Protein AF-A0A843FZV3-F1 (afdb_monomer)

Mean predicted aligned error: 3.4 Å

Solvent-accessible surface area (backbone atoms only — not comparable to full-atom values): 5272 Å² total; per-residue (Å²): 102,71,85,43,67,72,67,90,57,94,50,63,78,82,65,56,56,35,59,54,44,50,56,48,48,55,52,51,46,31,55,74,68,43,50,44,58,55,48,29,53,48,35,31,72,79,54,69,43,86,57,59,38,64,59,49,44,51,51,51,53,54,49,41,55,52,38,52,53,51,24,52,55,23,52,77,71,67,3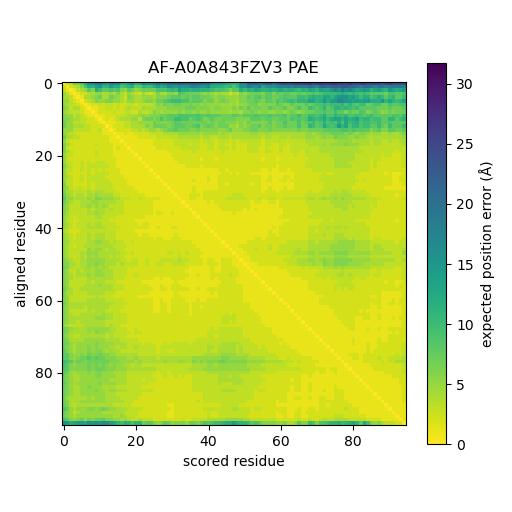6,54,72,56,21,53,51,36,53,56,50,41,53,39,67,74,102

pLDDT: mean 94.62, std 7.07, range [51.59, 98.56]

Foldseek 3Di:
DCQQQPDPDPPPPPPCSSVVSVLVVLLVCLLVPDQLVSVQVCCCVVPVDHDDSVVSVVSLVVVLVVLVVVLVVCVVVVVVVSNVVSVVSSVSSVD

Nearest PDB structures (foldseek):
  7ujb-assembly1_A  TM=9.305E-01  e=1.365E-02  Thermococcus kodakarensis
  8xje-assembly4_D  TM=6.177E-01  e=7.142E-01  Campylobacter jejuni
  8xjg-assembly1_A  TM=6.420E-01  e=1.171E+00  Vibrio parahaemolyticus
  8xje-assembly1_A  TM=7.000E-01  e=2.029E+00  Campylobacter jejuni
  8xje-assembly3_C  TM=5.880E-01  e=2.144E+00  Campylobacter jejuni

Radius of gyration: 15.32 Å; Cα contacts (8 Å, |Δi|>4): 76; chains: 1; bounding box: 38×23×36 Å

Secondary structure (DSSP, 8-state):
-HHHH----TTTTTTSHHHHHHHHHHHHHHHTT--HHHHHHHHHHHH-----HHHHHHHHHHHHHHHHHHHHHHHHTT-HHHHHHHHHHHHHHH-

Structure (mmCIF, N/CA/C/O backbone):
data_AF-A0A843FZV3-F1
#
_entry.id   AF-A0A843FZV3-F1
#
loop_
_atom_site.group_PDB
_atom_site.id
_atom_site.type_symbol
_atom_site.label_atom_id
_atom_site.label_alt_id
_atom_site.label_comp_id
_atom_site.label_asym_id
_atom_site.label_entity_id
_atom_site.label_seq_id
_atom_site.pdbx_PDB_ins_code
_atom_site.Cartn_x
_atom_site.Cartn_y
_atom_site.Cartn_z
_atom_site.occupancy
_atom_site.B_iso_or_equiv
_atom_site.auth_seq_id
_atom_site.auth_comp_id
_atom_site.auth_asym_id
_atom_site.auth_atom_id
_atom_site.pdbx_PDB_model_num
ATOM 1 N N . PHE A 1 1 ? 8.336 -9.033 -15.602 1.00 51.59 1 PHE A N 1
ATOM 2 C CA . PHE A 1 1 ? 7.215 -8.913 -16.579 1.00 51.59 1 PHE A CA 1
ATOM 3 C C . PHE A 1 1 ? 6.026 -9.866 -16.374 1.00 51.59 1 PHE A C 1
ATOM 5 O O . PHE A 1 1 ? 4.902 -9.379 -16.322 1.00 51.59 1 PHE A O 1
ATOM 12 N N . LYS A 1 2 ? 6.192 -11.200 -16.272 1.00 62.31 2 LYS A N 1
ATOM 13 C CA . LYS A 1 2 ? 5.030 -12.119 -16.137 1.00 62.31 2 LYS A CA 1
ATOM 14 C C . LYS A 1 2 ? 4.259 -12.001 -14.810 1.00 62.31 2 LYS A C 1
ATOM 16 O O . LYS A 1 2 ? 3.076 -12.330 -14.802 1.00 62.31 2 LYS A O 1
ATOM 21 N N . ALA A 1 3 ? 4.896 -11.524 -13.736 1.00 75.31 3 ALA A N 1
ATOM 22 C CA . ALA A 1 3 ? 4.288 -11.412 -12.404 1.00 75.31 3 ALA A CA 1
ATOM 23 C C . ALA A 1 3 ? 2.973 -10.602 -12.421 1.00 75.31 3 ALA A C 1
ATOM 25 O O . ALA A 1 3 ? 1.919 -11.084 -11.999 1.00 75.31 3 ALA A O 1
ATOM 26 N N . PHE A 1 4 ? 2.988 -9.422 -13.046 1.00 84.31 4 PHE A N 1
ATOM 27 C CA . PHE A 1 4 ? 1.837 -8.514 -13.044 1.00 84.31 4 PHE A CA 1
ATOM 28 C C . PHE A 1 4 ? 0.852 -8.779 -14.200 1.00 84.31 4 PHE A C 1
ATOM 30 O O . PHE A 1 4 ? -0.365 -8.745 -14.010 1.00 84.31 4 PHE A O 1
ATOM 37 N N . LEU A 1 5 ? 1.344 -9.163 -15.383 1.00 80.19 5 LEU A N 1
ATOM 38 C CA . LEU A 1 5 ? 0.536 -9.269 -16.613 1.00 80.19 5 LEU A CA 1
ATOM 39 C C . LEU A 1 5 ? -0.265 -10.579 -16.764 1.00 80.19 5 LEU A C 1
ATOM 41 O O . LEU A 1 5 ? -0.973 -10.774 -17.756 1.00 80.19 5 LEU A O 1
ATOM 45 N N . ASN A 1 6 ? -0.194 -11.491 -15.789 1.00 83.81 6 ASN A N 1
ATOM 46 C CA . ASN A 1 6 ? -0.908 -12.767 -15.849 1.00 83.81 6 ASN A CA 1
ATOM 47 C C . ASN A 1 6 ? -2.395 -12.616 -15.463 1.00 83.81 6 ASN A C 1
ATOM 49 O O . ASN A 1 6 ? -2.773 -12.802 -14.303 1.00 83.81 6 ASN A O 1
ATOM 53 N N . CYS A 1 7 ? -3.247 -12.229 -16.414 1.00 88.50 7 CYS A N 1
ATOM 54 C CA . CYS A 1 7 ? -4.701 -12.208 -16.245 1.00 88.50 7 CYS A CA 1
ATOM 55 C C . CYS A 1 7 ? -5.426 -12.684 -17.515 1.00 88.50 7 CYS A C 1
ATOM 57 O O . CYS A 1 7 ? -4.899 -12.600 -18.624 1.00 88.50 7 CYS A O 1
ATOM 59 N N . ARG A 1 8 ? -6.661 -13.174 -17.349 1.00 89.50 8 ARG A N 1
ATOM 60 C CA . ARG A 1 8 ? -7.513 -13.688 -18.442 1.00 89.50 8 ARG A CA 1
ATOM 61 C C . ARG A 1 8 ? -8.521 -12.655 -18.962 1.00 89.50 8 ARG A C 1
ATOM 63 O O . ARG A 1 8 ? -9.477 -13.010 -19.648 1.00 89.50 8 ARG A O 1
ATOM 70 N N . CYS A 1 9 ? -8.354 -11.386 -18.596 1.00 92.81 9 CYS A N 1
ATOM 71 C CA . CYS A 1 9 ? -9.246 -10.316 -19.022 1.00 92.81 9 CYS A CA 1
ATOM 72 C C . CYS A 1 9 ? -9.144 -10.107 -20.538 1.00 92.81 9 CYS A C 1
ATOM 74 O O . CYS A 1 9 ? -8.048 -10.095 -21.094 1.00 92.81 9 CYS A O 1
ATOM 76 N N . LYS A 1 10 ? -10.286 -9.890 -21.201 1.00 90.81 10 LYS A N 1
ATOM 77 C CA . LYS A 1 10 ? -10.336 -9.660 -22.656 1.00 90.81 10 LYS A CA 1
ATOM 78 C C . LYS A 1 10 ? -9.533 -8.433 -23.096 1.00 90.81 10 LYS A C 1
ATOM 80 O O . LYS A 1 10 ? -9.025 -8.414 -24.206 1.00 90.81 10 LYS A O 1
ATOM 85 N N . THR A 1 11 ? -9.429 -7.428 -22.231 1.00 90.69 11 THR A N 1
ATOM 86 C CA . THR A 1 11 ? -8.724 -6.167 -22.488 1.00 90.69 11 THR A CA 1
ATOM 87 C C . THR A 1 11 ? -7.288 -6.161 -21.961 1.00 90.69 11 THR A C 1
ATOM 89 O O . THR A 1 11 ? -6.704 -5.093 -21.854 1.00 90.69 11 THR A O 1
ATOM 92 N N . ASN A 1 12 ? -6.706 -7.316 -21.607 1.00 86.75 12 ASN A N 1
ATOM 93 C CA . ASN A 1 12 ? -5.304 -7.407 -21.178 1.00 86.75 12 ASN A CA 1
ATOM 94 C C . ASN A 1 12 ? -4.374 -6.792 -22.255 1.00 86.75 12 ASN A C 1
ATOM 96 O O . ASN A 1 12 ? -4.501 -7.182 -23.418 1.00 86.75 12 ASN A O 1
ATOM 100 N N . PRO A 1 13 ? -3.465 -5.850 -21.915 1.00 85.06 13 PRO A N 1
ATOM 101 C CA . PRO A 1 13 ? -3.081 -5.385 -20.567 1.00 85.06 13 PRO A CA 1
ATOM 102 C C . PRO A 1 13 ? -3.857 -4.190 -19.999 1.00 85.06 13 PRO A C 1
ATOM 104 O O . PRO A 1 13 ? -3.755 -3.923 -18.807 1.00 85.06 13 PRO A O 1
ATOM 107 N N . LEU A 1 14 ? -4.713 -3.537 -20.780 1.00 88.62 14 LEU A N 1
ATOM 108 C CA . LEU A 1 14 ? -5.479 -2.330 -20.428 1.00 88.62 14 LEU A CA 1
ATOM 109 C C . LEU A 1 14 ? -6.693 -2.587 -19.504 1.00 88.62 14 LEU A C 1
ATOM 111 O O . LEU A 1 14 ? -7.745 -1.968 -19.639 1.00 88.62 14 LEU A O 1
ATOM 115 N N . CYS A 1 15 ? -6.591 -3.544 -18.583 1.00 93.25 15 CYS A N 1
ATOM 116 C CA . CYS A 1 15 ? -7.681 -3.951 -17.684 1.00 93.25 15 CYS A CA 1
ATOM 117 C C . CYS A 1 15 ? -7.498 -3.485 -16.226 1.00 93.25 15 CYS A C 1
ATOM 119 O O . CYS A 1 15 ? -8.340 -3.773 -15.366 1.00 93.25 15 CYS A O 1
ATOM 121 N N . GLY A 1 16 ? -6.389 -2.810 -15.914 1.00 92.19 16 GLY A N 1
ATOM 122 C CA . GLY A 1 16 ? -6.061 -2.365 -14.558 1.00 92.19 16 GLY A CA 1
ATOM 123 C C . GLY A 1 16 ? -5.513 -3.470 -13.643 1.00 92.19 16 GLY A C 1
ATOM 124 O O . GLY A 1 16 ? -5.249 -3.232 -12.466 1.00 92.19 16 GLY A O 1
ATOM 125 N N . CYS A 1 17 ? -5.43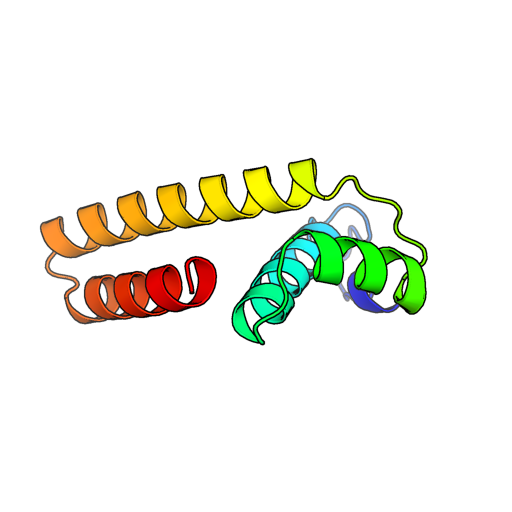3 -4.725 -14.110 1.00 93.12 17 CYS A N 1
ATOM 126 C CA . CYS A 1 17 ? -4.985 -5.838 -13.268 1.00 93.12 17 CYS A CA 1
ATOM 127 C C . CYS A 1 17 ? -3.493 -5.770 -12.951 1.00 93.12 17 CYS A C 1
ATOM 129 O O . CYS A 1 17 ? -3.105 -6.250 -11.890 1.00 93.12 17 CYS A O 1
ATOM 131 N N . ALA A 1 18 ? -2.675 -5.230 -13.853 1.00 92.38 18 ALA A N 1
ATOM 132 C CA . ALA A 1 18 ? -1.242 -5.126 -13.620 1.00 92.38 18 ALA A CA 1
ATOM 133 C C . ALA A 1 18 ? -0.969 -4.108 -12.510 1.00 92.38 18 ALA A C 1
ATOM 135 O O . ALA A 1 18 ? -0.283 -4.418 -11.545 1.00 92.38 18 ALA A O 1
ATOM 136 N N . GLU A 1 19 ? -1.620 -2.955 -12.606 1.00 92.75 19 GLU A N 1
ATOM 137 C CA . GLU A 1 19 ? -1.567 -1.835 -11.676 1.00 92.75 19 GLU A CA 1
ATOM 138 C C . GLU A 1 19 ? -2.048 -2.259 -10.287 1.00 92.75 19 GLU A C 1
ATOM 140 O O . GLU A 1 19 ? -1.356 -2.031 -9.303 1.00 92.75 19 GLU A O 1
ATOM 145 N N . ARG A 1 20 ? -3.184 -2.969 -10.195 1.00 93.31 20 ARG A N 1
ATOM 146 C CA . ARG A 1 20 ? -3.688 -3.487 -8.910 1.00 93.31 20 ARG A CA 1
ATOM 147 C C . ARG A 1 20 ? -2.743 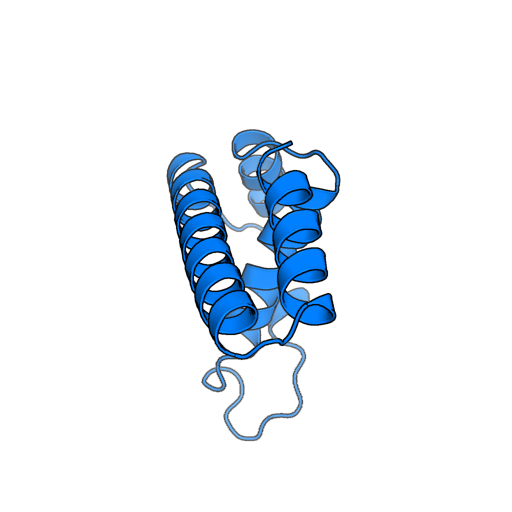-4.489 -8.255 1.00 93.31 20 ARG A C 1
ATOM 149 O O . ARG A 1 20 ? -2.604 -4.477 -7.039 1.00 93.31 20 ARG A O 1
ATOM 156 N N . LYS A 1 21 ? -2.126 -5.377 -9.038 1.00 93.88 21 LYS A N 1
ATOM 157 C CA . LYS A 1 21 ? -1.159 -6.342 -8.500 1.00 93.88 21 LYS A CA 1
ATOM 158 C C . LYS A 1 21 ? 0.134 -5.665 -8.074 1.00 93.88 21 LYS A C 1
ATOM 160 O O . LYS A 1 21 ? 0.694 -6.049 -7.065 1.00 93.88 21 LYS A O 1
ATOM 165 N N . PHE A 1 22 ? 0.583 -4.672 -8.831 1.00 94.88 22 PHE A N 1
ATOM 166 C CA . PHE A 1 22 ? 1.768 -3.897 -8.494 1.00 94.88 22 PHE A CA 1
ATOM 167 C C . PHE A 1 22 ? 1.565 -3.094 -7.201 1.00 94.88 22 PHE A C 1
ATOM 169 O O . PHE A 1 22 ? 2.390 -3.154 -6.300 1.00 94.88 22 PHE A O 1
ATOM 176 N N . ALA A 1 23 ? 0.413 -2.436 -7.067 1.00 94.62 23 ALA A N 1
ATOM 177 C CA . ALA A 1 23 ? -0.018 -1.790 -5.831 1.00 94.62 23 ALA A CA 1
ATOM 178 C C . ALA A 1 23 ? -0.044 -2.765 -4.638 1.00 94.62 23 ALA A C 1
ATOM 180 O O . ALA A 1 23 ? 0.482 -2.458 -3.571 1.00 94.62 23 ALA A O 1
ATOM 181 N N . ALA A 1 24 ? -0.624 -3.957 -4.826 1.00 95.12 24 ALA A N 1
ATOM 182 C CA . ALA A 1 24 ? -0.660 -4.988 -3.790 1.00 95.12 24 ALA A CA 1
ATOM 18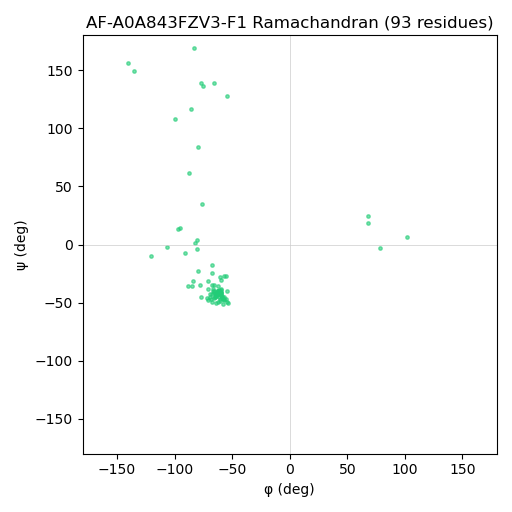3 C C . ALA A 1 24 ? 0.747 -5.461 -3.389 1.00 95.12 24 ALA A C 1
ATOM 185 O O . ALA A 1 24 ? 1.018 -5.565 -2.200 1.00 95.12 24 ALA A O 1
ATOM 186 N N . GLU A 1 25 ? 1.643 -5.667 -4.357 1.00 96.12 25 GLU A N 1
ATOM 187 C CA . GLU A 1 25 ? 3.036 -6.053 -4.109 1.00 96.12 25 GLU A CA 1
ATOM 188 C C . GLU A 1 25 ? 3.748 -5.036 -3.207 1.00 96.12 25 GLU A C 1
ATOM 190 O O . GLU A 1 25 ? 4.366 -5.423 -2.221 1.00 96.12 25 GLU A O 1
ATOM 195 N N . ILE A 1 26 ? 3.619 -3.731 -3.482 1.00 97.38 26 ILE A N 1
ATOM 196 C CA . ILE A 1 26 ? 4.244 -2.685 -2.652 1.00 97.38 26 ILE A CA 1
ATOM 197 C C . ILE A 1 26 ? 3.752 -2.770 -1.200 1.00 97.38 26 ILE A C 1
ATOM 199 O O . ILE A 1 26 ? 4.554 -2.704 -0.266 1.00 97.38 26 ILE A O 1
ATOM 203 N N . LEU A 1 27 ? 2.440 -2.938 -1.002 1.00 97.44 27 LEU A N 1
ATOM 204 C CA . LEU A 1 27 ? 1.854 -3.075 0.333 1.00 97.44 27 LEU A CA 1
ATOM 205 C C . LEU A 1 27 ? 2.319 -4.362 1.026 1.00 97.44 27 LEU A C 1
ATOM 207 O O . LEU A 1 27 ? 2.647 -4.329 2.209 1.00 97.44 27 LEU A O 1
ATOM 211 N N . GLU A 1 28 ? 2.382 -5.485 0.310 1.00 96.62 28 GLU A N 1
ATOM 212 C CA . GLU A 1 28 ? 2.844 -6.770 0.844 1.00 96.62 28 GLU A CA 1
ATOM 213 C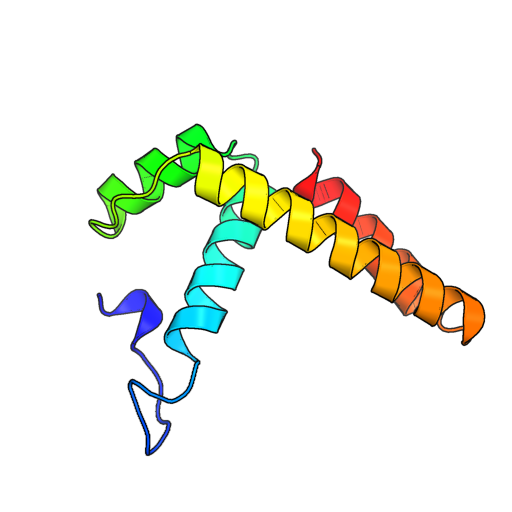 C . GLU A 1 28 ? 4.319 -6.718 1.260 1.00 96.62 28 GLU A C 1
ATOM 215 O O . GLU A 1 28 ? 4.657 -7.147 2.367 1.00 96.62 28 GLU A O 1
ATOM 220 N N . LEU A 1 29 ? 5.185 -6.121 0.434 1.00 97.44 29 LEU A N 1
ATOM 221 C CA . LEU A 1 29 ? 6.592 -5.901 0.769 1.00 97.44 29 LEU A CA 1
ATOM 222 C C . LEU A 1 29 ? 6.722 -5.003 2.001 1.00 97.44 29 LEU A C 1
ATOM 224 O O . LEU A 1 29 ? 7.441 -5.360 2.938 1.00 97.44 29 LEU A O 1
ATOM 228 N N . ARG A 1 30 ? 5.965 -3.899 2.071 1.00 97.88 30 ARG A N 1
ATOM 229 C CA . ARG A 1 30 ? 5.967 -3.028 3.254 1.00 97.88 30 ARG A CA 1
ATOM 230 C C . ARG A 1 30 ? 5.549 -3.780 4.515 1.00 97.88 30 ARG A C 1
ATOM 232 O O . ARG A 1 30 ? 6.237 -3.704 5.530 1.00 97.88 30 ARG A O 1
ATOM 239 N N . MET A 1 31 ? 4.472 -4.558 4.430 1.00 96.25 31 MET A N 1
ATOM 240 C CA . MET A 1 31 ? 3.943 -5.365 5.533 1.00 96.25 31 MET A CA 1
ATOM 241 C C . MET A 1 31 ? 4.862 -6.529 5.939 1.00 96.25 31 MET A C 1
ATOM 243 O O . MET A 1 31 ? 4.707 -7.067 7.036 1.00 96.25 31 MET A O 1
ATOM 247 N N . SER A 1 32 ? 5.814 -6.923 5.085 1.00 96.00 32 SER A N 1
ATOM 248 C CA . SER A 1 32 ? 6.881 -7.873 5.431 1.00 96.00 32 SER A CA 1
ATOM 249 C C . SER A 1 32 ? 8.051 -7.241 6.201 1.00 96.00 32 SER A C 1
ATOM 251 O O . SER A 1 32 ? 8.940 -7.963 6.650 1.00 96.00 32 SER A O 1
ATOM 253 N N . GLY A 1 33 ? 8.030 -5.916 6.401 1.00 96.56 33 GLY A N 1
ATOM 254 C CA . GLY A 1 33 ? 9.032 -5.162 7.158 1.00 96.56 33 GLY A CA 1
ATOM 255 C C . GLY A 1 33 ? 10.055 -4.411 6.303 1.00 96.56 33 GLY A C 1
ATOM 256 O O . GLY A 1 33 ? 10.990 -3.841 6.859 1.00 96.56 33 GLY A O 1
ATOM 257 N N . MET A 1 34 ? 9.896 -4.387 4.976 1.00 97.81 34 MET A N 1
ATOM 258 C CA . MET A 1 34 ? 10.773 -3.614 4.092 1.00 97.81 34 MET A CA 1
ATOM 259 C C . MET A 1 34 ? 10.451 -2.122 4.171 1.00 97.81 34 MET A C 1
ATOM 261 O O . MET A 1 34 ? 9.283 -1.730 4.128 1.00 97.81 34 MET A O 1
ATOM 265 N N . ASN A 1 35 ? 11.479 -1.275 4.240 1.00 97.50 35 ASN A N 1
ATOM 266 C CA . ASN A 1 35 ? 11.296 0.170 4.114 1.00 97.50 35 ASN A CA 1
ATOM 267 C C . ASN A 1 35 ? 11.239 0.592 2.627 1.00 97.50 35 ASN A C 1
ATOM 269 O O . ASN A 1 35 ? 11.551 -0.183 1.728 1.00 97.50 35 ASN A O 1
ATOM 273 N N . HIS A 1 36 ? 10.857 1.839 2.347 1.00 97.75 36 HIS A N 1
ATOM 274 C CA . HIS A 1 36 ? 10.691 2.359 0.980 1.00 97.75 36 HIS A CA 1
ATOM 275 C C . HIS A 1 36 ? 11.954 2.262 0.095 1.00 97.75 36 HIS A C 1
ATOM 277 O O . HIS A 1 36 ? 11.828 2.156 -1.123 1.00 97.75 36 HIS A O 1
ATOM 283 N N . ARG A 1 37 ? 13.163 2.271 0.675 1.00 98.12 37 ARG A N 1
ATOM 284 C CA . ARG A 1 37 ? 14.421 2.049 -0.061 1.00 98.12 37 ARG A CA 1
ATOM 285 C C . ARG A 1 37 ? 14.625 0.574 -0.375 1.00 98.12 37 ARG A C 1
ATOM 287 O O . ARG A 1 37 ? 14.902 0.252 -1.521 1.00 98.12 37 ARG A O 1
ATOM 294 N N . ASP A 1 38 ? 14.396 -0.303 0.599 1.00 98.19 38 ASP A N 1
ATOM 295 C CA . ASP A 1 38 ? 14.494 -1.754 0.395 1.00 98.19 38 ASP A CA 1
ATOM 296 C C . ASP A 1 38 ? 13.513 -2.218 -0.698 1.00 98.19 38 ASP A C 1
ATOM 298 O O . ASP A 1 38 ? 13.865 -3.015 -1.560 1.00 98.19 38 ASP A O 1
ATOM 302 N N . ILE A 1 39 ? 12.288 -1.673 -0.705 1.00 98.25 39 ILE A N 1
ATOM 303 C CA . ILE A 1 39 ? 11.283 -1.956 -1.742 1.00 98.25 39 ILE A CA 1
ATOM 304 C C . ILE A 1 39 ? 11.775 -1.475 -3.111 1.00 98.25 39 ILE A C 1
ATOM 306 O O . ILE A 1 39 ? 11.635 -2.192 -4.097 1.00 98.25 39 ILE A O 1
ATOM 310 N N . SER A 1 40 ? 12.356 -0.275 -3.183 1.00 98.25 40 SER A N 1
ATOM 311 C CA . SER A 1 40 ? 12.922 0.270 -4.422 1.00 98.25 40 SER A CA 1
ATOM 312 C C . SER A 1 40 ? 14.000 -0.647 -5.002 1.00 98.25 40 SER A C 1
ATOM 314 O O . SER A 1 40 ? 13.966 -0.948 -6.193 1.00 98.25 40 SER A O 1
ATOM 316 N N . GLU A 1 41 ? 14.927 -1.110 -4.163 1.00 98.25 41 GLU A N 1
ATOM 317 C CA . GLU A 1 41 ? 15.999 -2.032 -4.554 1.00 98.25 41 GLU A CA 1
ATOM 318 C C . GLU A 1 41 ? 15.431 -3.391 -4.980 1.00 98.25 41 GLU A C 1
ATOM 320 O O . GLU A 1 41 ? 15.767 -3.893 -6.050 1.00 98.25 41 GLU A O 1
ATOM 325 N N . PHE A 1 42 ? 14.482 -3.941 -4.219 1.00 97.62 42 PHE A N 1
ATOM 326 C CA . PHE A 1 42 ? 13.816 -5.200 -4.553 1.00 97.62 42 PHE A CA 1
ATOM 327 C C . PHE A 1 42 ? 13.097 -5.147 -5.909 1.00 97.62 42 PHE A C 1
ATOM 329 O O . PHE A 1 42 ? 13.200 -6.073 -6.712 1.00 97.62 42 PHE A O 1
ATOM 336 N N . LEU A 1 43 ? 12.372 -4.060 -6.192 1.00 96.62 43 LEU A N 1
ATOM 337 C CA . LEU A 1 43 ? 11.663 -3.890 -7.462 1.00 96.62 43 LEU A CA 1
ATOM 338 C C . LEU A 1 43 ? 12.628 -3.778 -8.652 1.00 96.62 43 LEU A C 1
ATOM 340 O O . LEU A 1 43 ? 12.324 -4.292 -9.738 1.00 96.62 43 LEU A O 1
ATOM 344 N N . LEU A 1 44 ? 13.789 -3.153 -8.448 1.00 96.56 44 LEU A N 1
ATOM 345 C CA . LEU A 1 44 ? 14.844 -3.088 -9.451 1.00 96.56 44 LEU A CA 1
ATOM 346 C C . LEU A 1 44 ? 15.454 -4.473 -9.696 1.00 96.56 44 LEU A C 1
ATOM 348 O O . LEU A 1 44 ? 15.525 -4.902 -10.848 1.00 96.56 44 LEU A O 1
ATOM 352 N N . ASP A 1 45 ? 15.824 -5.189 -8.638 1.00 96.69 45 ASP A N 1
ATOM 353 C CA . ASP A 1 45 ? 16.534 -6.467 -8.731 1.00 96.69 45 ASP A CA 1
ATOM 354 C C . ASP A 1 45 ? 15.644 -7.602 -9.264 1.00 96.69 45 ASP A C 1
ATOM 356 O O . ASP A 1 45 ? 16.021 -8.310 -10.202 1.00 96.69 45 ASP A O 1
ATOM 360 N N . GLU A 1 46 ? 14.431 -7.759 -8.728 1.00 95.31 46 GLU A N 1
ATOM 361 C CA . GLU A 1 46 ? 13.547 -8.884 -9.069 1.00 95.31 46 GLU A CA 1
ATOM 362 C C . GLU A 1 46 ? 12.729 -8.638 -10.340 1.00 95.31 46 GLU A C 1
ATOM 364 O O . GLU A 1 46 ? 12.389 -9.569 -11.086 1.00 95.31 46 GLU A O 1
ATOM 369 N N . TYR A 1 47 ? 12.385 -7.377 -10.613 1.00 93.56 47 TYR A N 1
ATOM 370 C CA . TYR A 1 47 ? 11.462 -7.035 -11.693 1.00 93.56 47 TYR A CA 1
ATOM 371 C C . TYR A 1 47 ? 12.050 -6.111 -12.762 1.00 93.56 47 TYR A C 1
ATOM 373 O O . TYR A 1 47 ? 11.418 -5.979 -13.819 1.00 93.56 47 TYR A O 1
ATOM 381 N N . GLY A 1 48 ? 13.235 -5.529 -12.548 1.00 94.81 48 GLY A N 1
ATOM 382 C CA . GLY A 1 48 ? 13.828 -4.536 -13.447 1.00 94.81 48 GLY A CA 1
ATOM 383 C C . GLY A 1 48 ? 13.057 -3.215 -13.470 1.00 94.81 48 GLY A C 1
ATOM 384 O O . GLY A 1 48 ? 13.068 -2.526 -14.490 1.00 94.81 48 GLY A O 1
ATOM 385 N N . ILE A 1 49 ? 12.313 -2.911 -12.402 1.00 94.69 49 ILE A N 1
ATOM 386 C CA . ILE A 1 49 ? 11.478 -1.715 -12.286 1.00 94.69 49 ILE A CA 1
ATOM 387 C C . ILE A 1 49 ? 12.245 -0.679 -11.468 1.00 94.69 49 ILE A C 1
ATOM 389 O O . ILE A 1 49 ? 12.390 -0.821 -10.259 1.00 94.69 49 ILE A O 1
ATOM 393 N N . ASP A 1 50 ? 12.712 0.364 -12.146 1.00 96.06 50 ASP A N 1
ATOM 394 C CA . ASP A 1 50 ? 13.397 1.491 -11.519 1.00 96.06 50 ASP A CA 1
ATOM 395 C C . ASP A 1 50 ? 12.369 2.527 -11.037 1.00 96.06 50 ASP A C 1
ATOM 397 O O . ASP A 1 50 ? 11.603 3.076 -11.836 1.00 96.06 50 ASP A O 1
ATOM 401 N N . LEU A 1 51 ? 12.318 2.746 -9.724 1.00 96.00 51 LEU A N 1
ATOM 402 C CA . LEU A 1 51 ? 11.442 3.707 -9.056 1.00 96.00 51 LEU A CA 1
ATOM 403 C C . LEU A 1 51 ? 12.235 4.483 -8.021 1.00 96.00 51 LEU A C 1
ATOM 405 O O . LEU A 1 51 ? 13.137 3.938 -7.393 1.00 96.00 51 LEU A O 1
ATOM 409 N N . PHE A 1 52 ? 11.859 5.738 -7.779 1.00 98.00 52 PHE A N 1
ATOM 410 C CA . PHE A 1 52 ? 12.471 6.476 -6.689 1.00 98.00 52 PHE A CA 1
ATOM 411 C C . PHE A 1 52 ? 11.878 6.020 -5.349 1.00 98.00 52 PHE A C 1
ATOM 413 O O . PHE A 1 52 ? 10.654 5.904 -5.225 1.00 98.00 52 PHE A O 1
ATOM 420 N N . PRO A 1 53 ? 12.698 5.853 -4.293 1.00 98.00 53 PRO A N 1
ATOM 421 C CA . PRO A 1 53 ? 12.195 5.525 -2.959 1.00 98.00 53 PRO A CA 1
ATOM 422 C C . PRO A 1 53 ? 11.140 6.517 -2.436 1.00 98.00 53 PRO A C 1
ATOM 424 O O . PRO A 1 53 ? 10.286 6.152 -1.632 1.00 98.00 53 PRO A O 1
ATOM 427 N N . THR A 1 54 ? 11.181 7.772 -2.893 1.00 98.19 54 THR A N 1
ATOM 428 C CA . THR A 1 54 ? 10.186 8.800 -2.558 1.00 98.19 54 THR A CA 1
ATOM 429 C C . THR A 1 54 ? 8.813 8.517 -3.153 1.00 98.19 54 THR A C 1
ATOM 431 O O . THR A 1 54 ? 7.822 8.787 -2.487 1.00 98.19 54 THR A O 1
ATOM 434 N N . ASP A 1 55 ? 8.737 7.936 -4.353 1.00 98.00 55 ASP A N 1
ATOM 435 C CA . ASP A 1 55 ? 7.457 7.594 -4.986 1.00 98.00 55 ASP A CA 1
ATOM 436 C C . ASP A 1 55 ? 6.744 6.495 -4.188 1.00 98.00 55 ASP A C 1
ATOM 438 O O . ASP A 1 55 ? 5.536 6.548 -3.964 1.00 98.00 55 ASP A O 1
ATOM 442 N N . ILE A 1 56 ? 7.515 5.520 -3.695 1.00 98.06 56 ILE A N 1
ATOM 443 C CA . ILE A 1 56 ? 7.016 4.452 -2.822 1.00 98.06 56 ILE A CA 1
ATOM 444 C C . ILE A 1 56 ? 6.550 5.036 -1.489 1.00 98.06 56 ILE A C 1
ATOM 446 O O . ILE A 1 56 ? 5.465 4.696 -1.025 1.00 98.06 56 ILE A O 1
ATOM 450 N N . LEU A 1 57 ? 7.344 5.923 -0.880 1.00 97.81 57 LEU A N 1
ATOM 451 C CA . LEU A 1 57 ? 6.969 6.574 0.374 1.00 97.81 57 LEU A CA 1
ATOM 452 C C . LEU A 1 57 ? 5.642 7.332 0.232 1.00 97.81 57 LEU A C 1
ATOM 454 O O . LEU A 1 57 ? 4.724 7.082 1.008 1.00 97.81 57 LEU A O 1
ATOM 458 N N . SER A 1 58 ? 5.512 8.179 -0.793 1.00 97.94 58 SER A N 1
ATOM 459 C CA . SER A 1 58 ? 4.277 8.926 -1.051 1.00 97.94 58 SER A CA 1
ATOM 460 C C . SER A 1 58 ? 3.084 8.003 -1.301 1.00 97.94 58 SER A C 1
ATOM 462 O O . SER A 1 58 ? 2.006 8.235 -0.762 1.00 97.94 58 SER A O 1
ATOM 464 N N . TYR A 1 59 ? 3.269 6.906 -2.040 1.00 97.69 59 TYR A N 1
ATOM 465 C CA . TYR A 1 59 ? 2.207 5.921 -2.254 1.00 97.69 59 TYR A CA 1
ATOM 466 C C . TYR A 1 59 ? 1.735 5.248 -0.950 1.00 97.69 59 TYR A C 1
ATOM 468 O O . TYR A 1 59 ? 0.536 5.019 -0.759 1.00 97.69 59 TYR A O 1
ATOM 476 N N . LEU A 1 60 ? 2.661 4.922 -0.042 1.00 98.12 60 LEU A N 1
ATOM 477 C CA . LEU A 1 60 ? 2.326 4.335 1.257 1.00 98.12 60 LEU A CA 1
ATOM 478 C C . LEU A 1 60 ? 1.574 5.337 2.146 1.00 98.12 60 LEU A C 1
ATOM 480 O O . LEU A 1 60 ? 0.573 4.962 2.754 1.00 98.12 60 LEU A O 1
ATOM 484 N N . GLU A 1 61 ? 2.005 6.600 2.172 1.00 98.12 61 GLU A N 1
ATOM 485 C CA . GLU A 1 61 ? 1.323 7.685 2.895 1.00 98.12 61 GLU A CA 1
ATOM 486 C C . GLU A 1 61 ? -0.110 7.892 2.377 1.00 98.12 61 GLU A C 1
ATOM 488 O O . GLU A 1 61 ? -1.067 7.888 3.153 1.00 98.12 61 GLU A O 1
ATOM 493 N N . GLU A 1 62 ? -0.292 7.975 1.056 1.00 98.12 62 GLU A N 1
ATOM 494 C CA . GLU A 1 62 ? -1.618 8.072 0.433 1.00 98.12 62 GLU A CA 1
ATOM 495 C C . GLU A 1 62 ? -2.506 6.863 0.768 1.00 98.12 62 GLU A C 1
ATOM 497 O O . GLU A 1 62 ? -3.706 7.007 1.024 1.00 98.12 62 GLU A O 1
ATOM 502 N N . SER A 1 63 ? -1.920 5.664 0.806 1.00 97.75 63 SER A N 1
ATOM 503 C CA . SER A 1 63 ? -2.631 4.432 1.158 1.00 97.75 63 SER A CA 1
ATOM 504 C C . SER A 1 63 ? -3.111 4.441 2.612 1.00 97.75 63 SER A C 1
ATOM 506 O O . SER A 1 63 ? -4.242 4.023 2.878 1.00 97.75 63 SER A O 1
ATOM 508 N N . VAL A 1 64 ? -2.298 4.944 3.548 1.00 98.31 64 VAL A N 1
ATOM 509 C CA . VAL A 1 64 ? -2.698 5.120 4.954 1.00 98.31 64 VAL A CA 1
ATOM 510 C C . VAL A 1 64 ? -3.860 6.101 5.054 1.00 98.31 64 VAL A C 1
ATOM 512 O O . VAL A 1 64 ? -4.890 5.741 5.620 1.00 98.31 64 VAL A O 1
ATOM 515 N N . HIS A 1 65 ? -3.768 7.274 4.424 1.00 98.38 65 HIS A N 1
ATOM 516 C CA . HIS A 1 65 ? -4.849 8.265 4.449 1.00 98.38 65 HIS A CA 1
ATOM 517 C C . HIS A 1 65 ? -6.165 7.737 3.871 1.00 98.38 65 HIS A C 1
ATOM 519 O O . HIS A 1 65 ? -7.248 8.008 4.399 1.00 98.38 65 HIS A O 1
ATOM 525 N N . LEU A 1 66 ? -6.098 6.930 2.810 1.00 98.12 66 LEU A N 1
ATOM 526 C CA . LEU A 1 66 ? -7.286 6.280 2.267 1.00 98.12 66 LEU A CA 1
ATOM 527 C C . LEU A 1 66 ? -7.896 5.289 3.269 1.00 98.12 66 LEU A C 1
ATOM 529 O O . LEU A 1 66 ? -9.118 5.238 3.428 1.00 98.12 66 LEU A O 1
ATOM 533 N N . LEU A 1 67 ? -7.066 4.503 3.955 1.00 97.88 67 LEU A N 1
ATOM 534 C CA . LEU A 1 67 ? -7.526 3.575 4.985 1.00 97.88 67 LEU A CA 1
ATOM 535 C C . LEU A 1 67 ? -8.103 4.320 6.197 1.00 97.88 67 LEU A C 1
ATOM 537 O O . LEU A 1 67 ? -9.133 3.902 6.719 1.00 97.88 67 LEU A O 1
ATOM 541 N N . GLU A 1 68 ? -7.527 5.44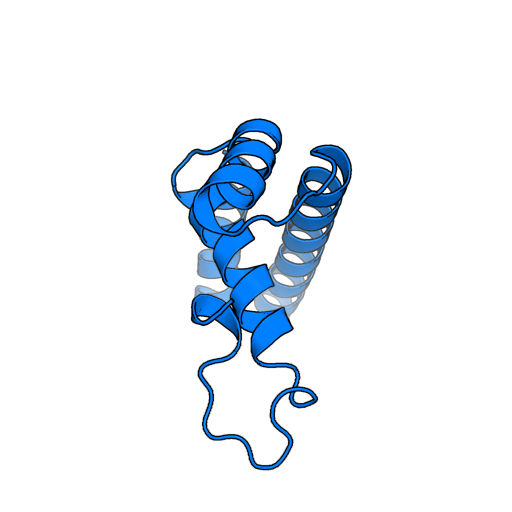5 6.613 1.00 98.44 68 GLU A N 1
ATOM 542 C CA . GLU A 1 68 ? -8.099 6.298 7.663 1.00 98.44 68 GLU A CA 1
ATOM 543 C C . GLU A 1 68 ? -9.516 6.751 7.291 1.00 98.44 68 GLU A C 1
ATOM 545 O O . GLU A 1 68 ? -10.455 6.531 8.057 1.00 98.44 68 GLU A O 1
ATOM 550 N N . ALA A 1 69 ? -9.715 7.234 6.061 1.00 98.56 69 ALA A N 1
ATOM 551 C CA . ALA A 1 69 ? -11.043 7.597 5.571 1.00 98.56 69 ALA A CA 1
ATOM 552 C C . ALA A 1 69 ? -12.019 6.400 5.571 1.00 98.56 69 ALA A C 1
ATOM 554 O O . ALA A 1 69 ? -13.178 6.527 5.974 1.00 98.56 69 ALA A O 1
ATOM 555 N N . VAL A 1 70 ? -11.562 5.207 5.167 1.00 98.38 70 VAL A N 1
ATOM 556 C CA . VAL A 1 70 ? -12.377 3.978 5.216 1.00 98.38 70 VAL A CA 1
ATOM 557 C C . VAL A 1 70 ? -12.742 3.607 6.656 1.00 98.38 70 VAL A C 1
ATOM 559 O O . VAL A 1 70 ? -13.873 3.177 6.907 1.00 98.38 70 VAL A O 1
ATOM 562 N N . LYS A 1 71 ? -11.817 3.755 7.608 1.00 98.31 71 LYS A N 1
ATOM 563 C CA . LYS A 1 71 ? -12.049 3.500 9.036 1.00 98.31 71 LYS A CA 1
ATOM 564 C C . LYS A 1 71 ? -13.089 4.467 9.602 1.00 98.31 71 LYS A C 1
ATOM 566 O O . LYS A 1 71 ? -13.992 4.013 10.309 1.00 98.31 71 LYS A O 1
ATOM 571 N N . ASP A 1 72 ? -13.005 5.747 9.259 1.00 98.31 72 ASP A N 1
ATOM 572 C CA . ASP A 1 72 ? -13.936 6.775 9.728 1.00 98.31 72 ASP A CA 1
ATOM 573 C C . ASP A 1 72 ? -15.356 6.506 9.227 1.00 98.31 72 ASP A C 1
ATOM 575 O O . ASP A 1 72 ? -16.289 6.397 10.026 1.00 98.31 72 ASP A O 1
ATOM 579 N N . VAL A 1 73 ? -15.515 6.265 7.920 1.00 98.50 73 VAL A N 1
ATOM 580 C CA . VAL A 1 73 ? -16.812 5.888 7.333 1.00 98.50 73 VAL A CA 1
ATOM 581 C C . VAL A 1 73 ? -17.337 4.595 7.959 1.00 98.50 73 VAL A C 1
ATOM 583 O O . VAL A 1 73 ? -18.507 4.505 8.316 1.00 98.50 73 VAL A O 1
ATOM 586 N N . SER A 1 74 ? -16.479 3.591 8.152 1.00 98.25 74 SER A N 1
ATOM 587 C CA . SER A 1 74 ? -16.883 2.326 8.781 1.00 98.25 74 SER A CA 1
ATOM 588 C C . SER A 1 74 ? -17.361 2.514 10.219 1.00 98.25 74 SER A C 1
ATOM 590 O O . SER A 1 74 ? -18.286 1.826 10.642 1.00 98.25 74 SER A O 1
ATOM 592 N N . THR A 1 75 ? -16.751 3.436 10.963 1.00 97.81 75 THR A N 1
ATOM 593 C CA . THR A 1 75 ? -17.132 3.755 12.343 1.00 97.81 75 THR A CA 1
ATOM 594 C C . THR A 1 75 ? -18.495 4.445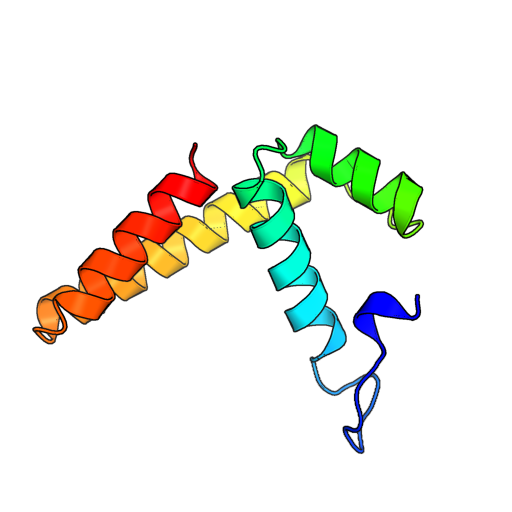 12.383 1.00 97.81 75 THR A C 1
ATOM 596 O O . THR A 1 75 ? -19.355 4.036 13.159 1.00 97.81 75 THR A O 1
ATOM 599 N N . ILE A 1 76 ? -18.725 5.426 11.502 1.00 98.38 76 ILE A N 1
ATOM 600 C CA . ILE A 1 76 ? -20.016 6.124 11.361 1.00 98.38 76 ILE A CA 1
ATOM 601 C C . ILE A 1 76 ? -21.140 5.139 11.005 1.00 98.38 76 ILE A C 1
ATOM 603 O O . ILE A 1 76 ? -22.224 5.195 11.579 1.00 98.38 76 ILE A O 1
ATOM 607 N N . GLU A 1 77 ? -20.863 4.193 10.109 1.00 98.25 77 GLU A N 1
ATOM 608 C CA . GLU A 1 77 ? -21.823 3.187 9.639 1.00 98.25 77 GLU A CA 1
ATOM 609 C C . GLU A 1 77 ? -22.005 1.996 10.606 1.00 98.25 77 GLU A C 1
ATOM 611 O O . GLU A 1 77 ? -22.683 1.023 10.270 1.00 98.25 77 GLU A O 1
ATOM 616 N N . GLY A 1 78 ? -21.370 2.007 11.786 1.00 97.88 78 GLY A N 1
ATOM 617 C CA . GLY A 1 78 ? -21.455 0.913 12.766 1.00 97.88 78 GLY A CA 1
ATOM 618 C C . GLY A 1 78 ? -20.786 -0.398 12.320 1.00 97.88 78 GLY A C 1
ATOM 619 O O . GLY A 1 78 ? -21.062 -1.470 12.859 1.00 97.88 78 GLY A O 1
ATOM 620 N N . LYS A 1 79 ? -19.889 -0.350 11.328 1.00 98.31 79 LYS A N 1
ATOM 621 C CA . LYS A 1 79 ? -19.137 -1.503 10.804 1.00 98.31 79 LYS A CA 1
ATOM 622 C C . LYS A 1 79 ? -17.852 -1.735 11.602 1.00 98.31 79 LYS A C 1
ATOM 624 O O . LYS A 1 79 ? -16.752 -1.719 11.050 1.00 98.31 79 LYS A O 1
ATOM 629 N N . GLU A 1 80 ? -17.987 -2.015 12.896 1.00 97.00 80 GLU A N 1
ATOM 630 C CA . GLU A 1 80 ? -16.860 -2.119 13.841 1.00 97.00 80 GLU A CA 1
ATOM 631 C C . GLU A 1 80 ? -15.773 -3.113 13.405 1.00 97.00 80 GLU A C 1
ATOM 633 O O . GLU A 1 80 ? -14.584 -2.818 13.502 1.00 97.00 80 GLU A O 1
ATOM 638 N N . LYS A 1 81 ? -16.158 -4.274 12.851 1.00 98.06 81 LYS A N 1
ATOM 639 C CA . LYS A 1 81 ? -15.191 -5.265 12.341 1.00 98.06 81 LYS A CA 1
ATOM 640 C C . LYS A 1 81 ? -14.329 -4.708 11.210 1.00 98.06 81 LYS A C 1
ATOM 642 O O . LYS A 1 81 ? -13.145 -5.025 11.138 1.00 98.06 81 LYS A O 1
ATOM 647 N N . LEU A 1 82 ? -14.925 -3.908 10.324 1.00 97.88 82 LEU A N 1
ATOM 648 C CA . LEU A 1 82 ? -14.205 -3.284 9.220 1.00 97.88 82 LEU A CA 1
ATOM 649 C C . LEU A 1 82 ? -13.295 -2.177 9.751 1.00 97.88 82 LEU A C 1
ATOM 651 O O . LEU A 1 82 ? -12.118 -2.181 9.426 1.00 97.88 82 LEU A O 1
ATOM 655 N N . ALA A 1 83 ? -13.793 -1.315 10.642 1.00 98.12 83 ALA A N 1
ATOM 656 C CA . ALA A 1 83 ? -12.987 -0.270 11.276 1.00 98.12 83 ALA A CA 1
ATOM 657 C C . ALA A 1 83 ? -11.764 -0.843 12.019 1.00 98.12 83 ALA A C 1
ATOM 659 O O . ALA A 1 83 ? -10.645 -0.359 11.838 1.00 98.12 83 ALA A O 1
ATOM 660 N N . 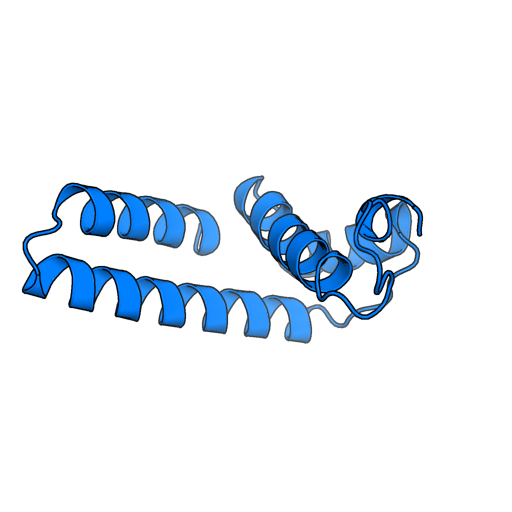ALA A 1 84 ? -11.955 -1.917 12.793 1.00 98.12 84 ALA A N 1
ATOM 661 C CA . ALA A 1 84 ? -10.873 -2.617 13.482 1.00 98.12 84 ALA A CA 1
ATOM 662 C C . ALA A 1 84 ? -9.875 -3.238 12.497 1.00 98.12 84 ALA A C 1
ATOM 664 O O . ALA A 1 84 ? -8.665 -3.118 12.687 1.00 98.12 84 ALA A O 1
ATOM 665 N N . LYS A 1 85 ? -10.368 -3.860 11.416 1.00 97.94 85 LYS A N 1
ATOM 666 C CA . LYS A 1 85 ? -9.495 -4.438 10.392 1.00 97.94 85 LYS A CA 1
ATOM 667 C C . LYS A 1 85 ? -8.658 -3.371 9.694 1.00 97.94 85 LYS A C 1
ATOM 669 O O . LYS A 1 85 ? -7.473 -3.582 9.466 1.00 97.94 85 LYS A O 1
ATOM 674 N N . THR A 1 86 ? -9.259 -2.233 9.375 1.00 97.44 86 THR A N 1
ATOM 675 C CA . THR A 1 86 ? -8.570 -1.115 8.735 1.00 97.44 86 THR A CA 1
ATOM 676 C C . THR A 1 86 ? -7.488 -0.536 9.644 1.00 97.44 86 THR A C 1
ATOM 678 O O . THR A 1 86 ? -6.368 -0.331 9.189 1.00 97.44 86 THR A O 1
ATOM 681 N N . ALA A 1 87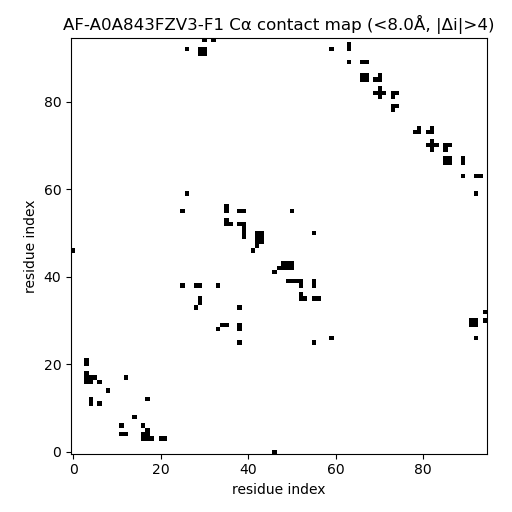 ? -7.770 -0.370 10.942 1.00 97.62 87 ALA A N 1
ATOM 682 C CA . ALA A 1 87 ? -6.773 0.065 11.921 1.00 97.62 87 ALA A CA 1
ATOM 683 C C . ALA A 1 87 ? -5.592 -0.919 12.049 1.00 97.62 87 ALA A C 1
ATOM 685 O O . ALA A 1 87 ? -4.445 -0.490 12.126 1.00 97.62 87 ALA A O 1
ATOM 686 N N . GLU A 1 88 ? -5.857 -2.231 12.025 1.00 97.75 88 GLU A N 1
ATOM 687 C CA . GLU A 1 88 ? -4.806 -3.261 12.010 1.00 97.75 88 GLU A CA 1
ATOM 688 C C . GLU A 1 88 ? -3.905 -3.131 10.771 1.00 97.75 88 GLU A C 1
ATOM 690 O O . GLU A 1 88 ? -2.689 -3.263 10.879 1.00 97.75 88 GLU A O 1
ATOM 695 N N . VAL A 1 89 ? -4.490 -2.888 9.593 1.00 96.75 89 VAL A N 1
ATOM 696 C CA . VAL A 1 89 ? -3.731 -2.756 8.340 1.00 96.75 89 VAL A CA 1
ATOM 697 C C . VAL A 1 89 ? -2.887 -1.482 8.332 1.00 96.75 89 VAL A C 1
ATOM 699 O O . VAL A 1 89 ? -1.721 -1.567 7.963 1.00 96.75 89 VAL A O 1
ATOM 702 N N . ILE A 1 90 ? -3.425 -0.347 8.795 1.00 97.94 90 ILE A N 1
ATOM 703 C CA . ILE A 1 90 ? -2.667 0.910 8.935 1.00 97.94 90 ILE A CA 1
ATOM 704 C C . ILE A 1 90 ? -1.398 0.675 9.762 1.00 97.94 90 ILE A C 1
ATOM 706 O O . ILE A 1 90 ? -0.300 0.951 9.286 1.00 97.94 90 ILE A O 1
ATOM 710 N N . GLY A 1 91 ? -1.524 0.040 10.932 1.00 97.00 91 GLY A N 1
ATOM 711 C CA . GLY A 1 91 ? -0.371 -0.230 11.795 1.00 97.00 91 GLY A CA 1
ATOM 712 C C . GLY A 1 91 ? 0.709 -1.108 11.148 1.00 97.00 91 GLY A C 1
ATOM 713 O O . GLY A 1 91 ? 1.880 -0.971 11.485 1.00 97.00 91 GLY A O 1
ATOM 714 N N . LYS A 1 92 ? 0.350 -1.984 10.199 1.00 96.44 92 LYS A N 1
ATOM 715 C CA . LYS A 1 92 ? 1.324 -2.795 9.443 1.00 96.44 92 LYS A CA 1
ATOM 716 C C . LYS A 1 92 ? 2.006 -2.035 8.307 1.00 96.44 92 LYS A C 1
ATOM 718 O O . LYS A 1 92 ? 3.050 -2.475 7.846 1.00 96.44 92 LYS A O 1
ATOM 723 N N . ILE A 1 93 ? 1.392 -0.964 7.811 1.00 96.12 93 ILE A N 1
ATOM 724 C CA . ILE A 1 93 ? 1.978 -0.111 6.771 1.00 96.12 93 ILE A CA 1
ATOM 725 C C . ILE A 1 93 ? 2.898 0.937 7.411 1.00 96.12 93 ILE A C 1
ATOM 727 O O . ILE A 1 93 ? 3.942 1.270 6.852 1.00 96.12 93 ILE A O 1
ATOM 731 N N . GLU A 1 94 ? 2.538 1.442 8.591 1.00 93.25 94 GLU A N 1
ATOM 732 C CA . GLU A 1 94 ? 3.328 2.435 9.325 1.00 93.25 94 GLU A CA 1
ATOM 733 C C . GLU A 1 94 ? 4.532 1.832 10.063 1.00 93.25 94 GLU A C 1
ATOM 735 O O . GLU A 1 94 ? 5.575 2.484 10.124 1.00 93.25 94 GLU A O 1
ATOM 740 N N . GLY A 1 95 ? 4.407 0.608 10.595 1.00 84.12 95 GLY A N 1
ATOM 741 C CA . GLY A 1 95 ? 5.465 -0.106 11.331 1.00 84.12 95 GLY A CA 1
ATOM 742 C C . GLY A 1 95 ? 6.547 -0.663 10.427 1.00 84.12 95 GLY A C 1
ATOM 743 O O . GLY A 1 95 ? 7.707 -0.217 10.523 1.00 84.12 95 GLY A O 1
#

Sequence (95 aa):
FKAFLNCRCKTNPLCGCAERKFAAEILELRMSGMNHRDISEFLLDEYGIDLFPTDILSYLEESVHLLEAVKDVSTIEGKEKLAAKTAEVIGKIEG